Protein AF-A0A2E1Q107-F1 (afdb_monomer_lite)

Secondary structure (DSSP, 8-state):
------------------PPEEEES-EEEETTEEEEEEEEETTTTEE-TTHHHHHHHHTT-PEEEEEEEEE--S--EEEE-TTS-EEEEE-STT-TTTEEEEEEEEE-

Radius of gyration: 21.26 Å; chains: 1; bounding box: 54×54×59 Å

Foldseek 3Di:
DDDDDDDDPPPPPPPPPPDKDKDFQDWDADPNDTWFEFQAFQVVRDGLVLSLQLRQLVVVFGFDPDWDWDQDQFGFHFYAHNVNDTPDTHHRPPCGRRGTTTRMTITD

Structure (mmCIF, N/CA/C/O backbone):
data_AF-A0A2E1Q107-F1
#
_entry.id   AF-A0A2E1Q107-F1
#
loop_
_atom_site.group_PDB
_atom_site.id
_atom_site.type_symbol
_atom_site.label_atom_id
_atom_site.label_alt_id
_atom_site.label_comp_id
_atom_site.label_asym_id
_atom_site.label_entity_id
_atom_site.label_seq_id
_atom_site.pdbx_PDB_ins_code
_atom_site.Cartn_x
_atom_site.Cartn_y
_atom_site.Cartn_z
_atom_site.occupancy
_atom_site.B_iso_or_equiv
_atom_site.auth_seq_id
_atom_site.auth_comp_id
_atom_site.auth_asym_id
_atom_site.auth_atom_id
_atom_site.pdbx_PDB_model_num
ATOM 1 N N . MET A 1 1 ? -43.912 39.681 -42.882 1.00 38.97 1 MET A N 1
ATOM 2 C CA . MET A 1 1 ? -43.171 38.402 -42.942 1.00 38.97 1 MET A CA 1
ATOM 3 C C . MET A 1 1 ? -42.074 38.471 -41.888 1.00 38.97 1 MET A C 1
ATOM 5 O O . MET A 1 1 ? -41.258 39.377 -41.966 1.00 38.97 1 MET A O 1
ATOM 9 N N . LYS A 1 2 ? -42.154 37.658 -40.826 1.00 39.72 2 LYS A N 1
ATOM 10 C CA . LYS A 1 2 ? -41.271 37.742 -39.646 1.00 39.72 2 LYS A CA 1
ATOM 11 C C . LYS A 1 2 ? -40.080 36.792 -39.818 1.00 39.72 2 LYS A C 1
ATOM 13 O O . LYS A 1 2 ? -40.288 35.621 -40.115 1.00 39.72 2 LYS A O 1
ATOM 18 N N . GLN A 1 3 ? -38.866 37.322 -39.653 1.00 42.59 3 GLN A N 1
ATOM 19 C CA . GLN A 1 3 ? -37.610 36.570 -39.610 1.00 42.59 3 GLN A CA 1
ATOM 20 C C . GLN A 1 3 ? -37.632 35.554 -38.463 1.00 42.59 3 GLN A C 1
ATOM 22 O O . GLN A 1 3 ? -37.966 35.899 -37.330 1.00 42.59 3 GLN A O 1
ATOM 27 N N . VAL A 1 4 ? -37.252 34.316 -38.768 1.00 44.97 4 VA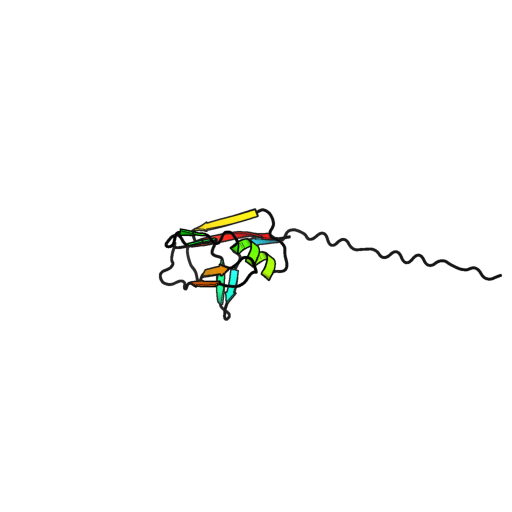L A N 1
ATOM 28 C CA . VAL A 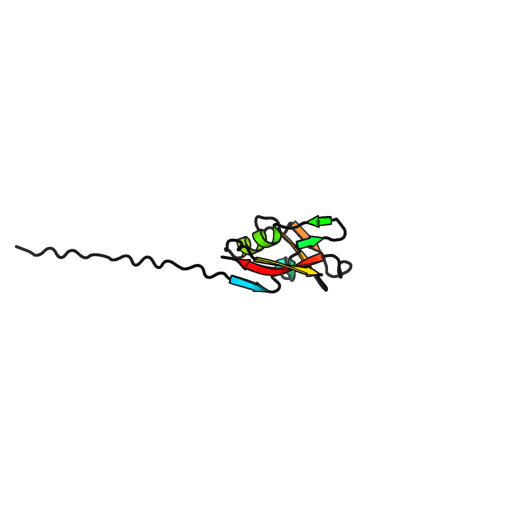1 4 ? -36.980 33.263 -37.788 1.00 44.97 4 VAL A CA 1
ATOM 29 C C . VAL A 1 4 ? -35.467 33.225 -37.599 1.00 44.97 4 VAL A C 1
ATOM 31 O O . VAL A 1 4 ? -34.741 32.818 -38.504 1.00 44.97 4 VAL A O 1
ATOM 34 N N . CYS A 1 5 ? -34.985 33.695 -36.450 1.00 42.72 5 CYS A N 1
ATOM 35 C CA . CYS A 1 5 ? -33.586 33.546 -36.059 1.00 42.72 5 CYS A CA 1
ATOM 36 C C . CYS A 1 5 ? -33.380 32.149 -35.463 1.00 42.72 5 CYS A C 1
ATOM 38 O O . CYS A 1 5 ? -33.959 31.821 -34.429 1.00 42.72 5 CYS A O 1
ATOM 40 N N . PHE A 1 6 ? -32.548 31.337 -36.115 1.00 43.66 6 PHE A N 1
ATOM 41 C CA . PHE A 1 6 ? -32.029 30.086 -35.567 1.00 43.66 6 PHE A CA 1
ATOM 42 C C . PHE A 1 6 ? -30.981 30.403 -34.491 1.00 43.66 6 PHE A C 1
ATOM 44 O O . PHE A 1 6 ? -29.913 30.928 -34.800 1.00 43.66 6 PHE A O 1
ATOM 51 N N . PHE A 1 7 ? -31.276 30.081 -33.231 1.00 43.34 7 PHE A N 1
ATOM 52 C CA . PHE A 1 7 ? -30.278 30.037 -32.162 1.00 43.34 7 PHE A CA 1
ATOM 53 C C . PHE A 1 7 ? -29.569 28.677 -32.215 1.00 43.34 7 PHE A C 1
ATOM 55 O O . PHE A 1 7 ? -30.125 27.657 -31.814 1.00 43.34 7 PHE A O 1
ATOM 62 N N . LEU A 1 8 ? -28.343 28.661 -32.736 1.00 46.66 8 LEU A N 1
ATOM 63 C CA . LEU A 1 8 ? -27.414 27.543 -32.579 1.00 46.66 8 LEU A CA 1
ATOM 64 C C . LEU A 1 8 ? -26.870 27.580 -31.145 1.00 46.66 8 LEU A C 1
ATOM 66 O O . LEU A 1 8 ? -25.994 28.380 -30.826 1.00 46.66 8 LEU A O 1
ATOM 70 N N . ILE A 1 9 ? -27.414 26.731 -30.271 1.00 54.56 9 ILE A N 1
ATOM 71 C CA . ILE A 1 9 ? -26.833 26.454 -28.954 1.00 54.56 9 ILE A CA 1
ATOM 72 C C . ILE A 1 9 ? -25.648 25.517 -29.193 1.00 54.56 9 ILE A C 1
ATOM 74 O O . ILE A 1 9 ? -25.811 24.310 -29.353 1.00 54.56 9 ILE A O 1
ATOM 78 N N . ALA A 1 10 ? -24.448 26.087 -29.274 1.00 51.91 10 ALA A N 1
ATOM 79 C CA . ALA A 1 10 ? -23.214 25.321 -29.221 1.00 51.91 10 ALA A CA 1
ATOM 80 C C . ALA A 1 10 ? -23.017 24.826 -27.778 1.00 51.91 10 ALA A C 1
ATOM 82 O O . ALA A 1 10 ? -22.564 25.571 -26.911 1.00 51.91 10 ALA A O 1
ATOM 83 N N . CYS A 1 11 ? -23.403 23.577 -27.506 1.00 49.59 11 CYS A N 1
ATOM 84 C CA . CYS A 1 11 ? -22.979 22.865 -26.304 1.00 49.59 11 CYS A CA 1
ATOM 85 C C . CYS A 1 11 ? -21.476 22.600 -26.412 1.00 49.59 11 CYS A C 1
ATOM 87 O O . CYS A 1 11 ? -21.045 21.652 -27.068 1.00 49.59 11 CYS A O 1
ATOM 89 N N . SER A 1 12 ? -20.679 23.458 -25.784 1.00 50.84 12 SER A N 1
ATOM 90 C CA . SER A 1 12 ? -19.266 23.204 -25.533 1.00 50.84 12 SER A CA 1
ATOM 91 C C . SER A 1 12 ? -19.159 22.018 -24.575 1.00 50.84 12 SER A C 1
ATOM 93 O O . SER A 1 12 ? -19.307 22.173 -23.366 1.00 50.84 12 SER A O 1
ATOM 95 N N . PHE A 1 13 ? -18.956 20.818 -25.116 1.00 51.09 13 PHE A N 1
ATOM 96 C CA . PHE A 1 13 ? -18.533 19.669 -24.327 1.00 51.09 13 PHE A CA 1
ATOM 97 C C . PHE A 1 13 ? -17.089 19.920 -23.901 1.00 51.09 13 PHE A C 1
ATOM 99 O O . PHE A 1 13 ? -16.158 19.770 -24.691 1.00 51.09 13 PHE A O 1
ATOM 106 N N . SER A 1 14 ? -16.913 20.362 -22.660 1.00 51.31 14 SER A N 1
ATOM 107 C CA . SER A 1 14 ? -15.619 20.357 -21.992 1.00 51.31 14 SER A CA 1
ATOM 108 C C . SER A 1 14 ? -15.172 18.901 -21.892 1.00 51.31 14 SER A C 1
ATOM 110 O O . SER A 1 14 ? -15.668 18.152 -21.055 1.00 51.31 14 SER A O 1
ATOM 112 N N . VAL A 1 15 ? -14.285 18.472 -22.787 1.00 52.00 15 VAL A N 1
ATOM 113 C CA . VAL A 1 15 ? -13.531 17.231 -22.608 1.00 52.00 15 VAL A CA 1
ATOM 114 C C . VAL A 1 15 ? -12.620 17.486 -21.415 1.00 52.00 15 VAL A C 1
ATOM 116 O O . VAL A 1 15 ? -11.606 18.171 -21.536 1.00 52.00 15 VAL A O 1
ATOM 119 N N . SER A 1 16 ? -13.044 17.040 -20.235 1.00 52.00 16 SER A N 1
ATOM 120 C CA . SER A 1 16 ? -12.172 16.965 -19.072 1.00 52.00 16 SER A CA 1
ATOM 121 C C . SER A 1 16 ? -11.084 15.962 -19.420 1.00 52.00 16 SER A C 1
ATOM 123 O O . SER A 1 16 ? -11.313 14.757 -19.388 1.00 52.00 16 SER A O 1
ATOM 125 N N . SER A 1 17 ? -9.921 16.453 -19.839 1.00 57.31 17 SER A N 1
ATOM 126 C CA . SER A 1 17 ? -8.711 15.644 -19.847 1.00 57.31 17 SER A CA 1
ATOM 127 C C . SER A 1 17 ? -8.467 15.242 -18.400 1.00 57.31 17 SER A C 1
ATOM 129 O O . SER A 1 17 ? -8.073 16.086 -17.593 1.00 57.31 17 SER A O 1
ATOM 131 N N . PHE A 1 18 ? -8.775 13.996 -18.055 1.00 63.47 18 PHE A N 1
ATOM 132 C CA . PHE A 1 18 ? -8.368 13.430 -16.782 1.00 63.47 18 PHE A CA 1
ATOM 133 C C . PHE A 1 18 ? -6.840 13.421 -16.787 1.00 63.47 18 PHE A C 1
ATOM 135 O O . PHE A 1 18 ? -6.199 12.731 -17.578 1.00 63.47 18 PHE A O 1
ATOM 142 N N . ALA A 1 19 ? -6.251 14.349 -16.038 1.00 75.31 19 ALA A N 1
ATOM 143 C CA . ALA A 1 19 ? -4.814 14.401 -15.880 1.00 75.31 19 ALA A CA 1
ATOM 144 C C . ALA A 1 19 ? -4.436 13.291 -14.905 1.00 75.31 19 ALA A C 1
ATOM 146 O O . ALA A 1 19 ? -4.985 13.247 -13.807 1.00 75.31 19 ALA A O 1
ATOM 147 N N . ALA A 1 20 ? -3.494 12.437 -15.304 1.00 86.81 20 ALA A N 1
ATOM 148 C CA . ALA A 1 20 ? -2.981 11.389 -14.439 1.00 86.81 20 ALA A CA 1
ATOM 149 C C . ALA A 1 20 ? -2.523 11.979 -13.092 1.00 86.81 20 ALA A C 1
ATOM 151 O O . ALA A 1 20 ? -1.718 12.919 -13.048 1.00 86.81 20 ALA A O 1
ATOM 152 N N . GLN A 1 21 ? -3.042 11.433 -11.998 1.00 92.56 21 GLN A N 1
ATOM 153 C CA . GLN A 1 21 ? -2.716 11.810 -10.634 1.00 92.56 21 GLN A CA 1
ATOM 154 C C . GLN A 1 21 ? -1.688 10.837 -10.060 1.00 92.56 21 GLN A C 1
ATOM 156 O O . GLN A 1 21 ? -1.878 9.625 -10.070 1.00 92.56 21 GLN A O 1
ATOM 161 N N . VAL A 1 22 ? -0.587 11.378 -9.541 1.00 94.19 22 VAL A N 1
ATOM 162 C CA . VAL A 1 22 ? 0.485 10.589 -8.924 1.00 94.19 22 VAL A CA 1
ATOM 163 C C . VAL A 1 22 ? 0.393 10.712 -7.411 1.00 94.19 22 VAL A C 1
ATOM 165 O O . VAL A 1 22 ? 0.474 11.814 -6.864 1.00 94.19 22 VAL A O 1
ATOM 168 N N . PHE A 1 23 ? 0.284 9.576 -6.735 1.00 94.62 23 PHE A N 1
ATOM 169 C CA . PHE A 1 23 ? 0.312 9.476 -5.283 1.00 94.62 23 PHE A CA 1
ATOM 170 C C . PHE A 1 23 ? 1.639 8.859 -4.852 1.00 94.62 23 PHE A C 1
ATOM 172 O O . PHE A 1 23 ? 2.026 7.795 -5.333 1.00 94.62 23 PHE A O 1
ATOM 179 N N . ASN A 1 24 ? 2.334 9.534 -3.939 1.00 95.19 24 ASN A N 1
ATOM 180 C CA . ASN A 1 24 ? 3.565 9.036 -3.334 1.00 95.19 24 ASN A CA 1
ATOM 181 C C . ASN A 1 24 ? 3.251 8.556 -1.918 1.00 95.19 24 ASN A C 1
ATOM 183 O O . ASN A 1 24 ? 2.578 9.269 -1.173 1.00 95.19 24 ASN A O 1
ATOM 187 N N . SER A 1 25 ? 3.736 7.365 -1.576 1.00 93.75 25 SER A N 1
ATOM 188 C CA . SER A 1 25 ? 3.424 6.639 -0.342 1.00 93.75 25 SER A CA 1
ATOM 189 C C . SER A 1 25 ? 1.914 6.627 -0.050 1.00 93.75 25 SER A C 1
ATOM 191 O O . SER A 1 25 ? 1.494 7.157 0.982 1.00 93.75 25 SER A O 1
ATOM 193 N N . PRO A 1 26 ? 1.080 6.104 -0.974 1.00 95.38 26 PRO A N 1
ATOM 194 C CA . PRO A 1 26 ? -0.368 6.073 -0.797 1.00 95.38 26 PRO A CA 1
ATOM 195 C C . PRO A 1 26 ? -0.761 5.332 0.490 1.00 95.38 26 PRO A C 1
ATOM 197 O O . PRO A 1 26 ? -0.159 4.323 0.865 1.00 95.38 26 PRO A O 1
ATOM 200 N N . THR A 1 27 ? -1.793 5.843 1.162 1.00 96.31 27 THR A N 1
ATOM 201 C CA . THR A 1 27 ? -2.327 5.265 2.402 1.00 96.31 27 THR A CA 1
ATOM 202 C C . THR A 1 27 ? -3.845 5.207 2.357 1.00 96.31 27 THR A C 1
ATOM 204 O O . THR A 1 27 ? -4.474 6.028 1.693 1.00 96.31 27 THR A O 1
ATOM 207 N N . VAL A 1 28 ? -4.430 4.274 3.103 1.00 96.00 28 VAL A N 1
ATOM 208 C CA . VAL A 1 28 ? -5.879 4.202 3.340 1.00 96.00 28 VAL A CA 1
ATOM 209 C C . VAL A 1 28 ? -6.187 4.438 4.813 1.00 96.00 28 VAL A C 1
ATOM 211 O O . VAL A 1 28 ? -5.409 4.061 5.689 1.00 96.00 28 VAL A O 1
ATOM 214 N N . VAL A 1 29 ? -7.320 5.078 5.105 1.00 96.12 29 VAL A N 1
ATOM 215 C CA . VAL A 1 29 ? -7.763 5.313 6.485 1.00 96.12 29 VAL A CA 1
ATOM 216 C C . VAL A 1 29 ? -8.709 4.196 6.912 1.00 96.12 29 VAL A C 1
ATOM 218 O O . VAL A 1 29 ? -9.775 4.029 6.327 1.00 96.12 29 VAL A O 1
ATOM 2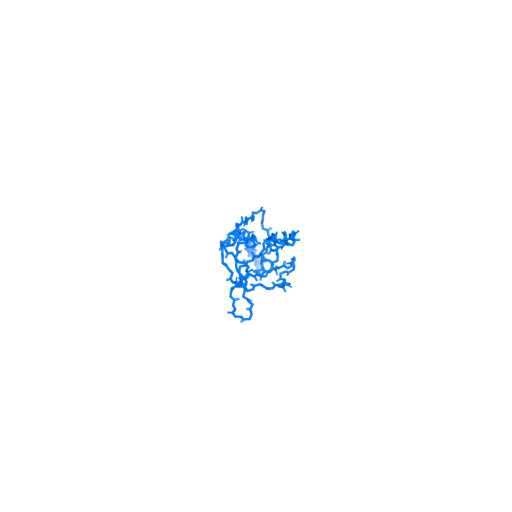21 N N . VAL A 1 30 ? -8.341 3.469 7.966 1.00 96.25 30 VAL A N 1
ATOM 222 C CA . VAL A 1 30 ? -9.155 2.409 8.578 1.00 96.25 30 VAL A CA 1
ATOM 223 C C . VAL A 1 30 ? -9.358 2.767 10.041 1.00 96.25 30 VAL A C 1
ATOM 225 O O . VAL A 1 30 ? -8.385 3.010 10.753 1.00 96.25 30 VAL A O 1
ATOM 228 N N . ASP A 1 31 ? -10.616 2.886 10.468 1.00 95.06 31 ASP A N 1
ATOM 229 C CA . ASP A 1 31 ? -10.997 3.266 11.838 1.00 95.06 31 ASP A CA 1
ATOM 230 C C . ASP A 1 31 ? -10.292 4.538 12.359 1.00 95.06 31 ASP A C 1
ATOM 232 O O . ASP A 1 31 ? -9.950 4.665 13.533 1.00 95.06 31 ASP A O 1
ATOM 236 N N . GLY A 1 32 ? -10.066 5.509 11.466 1.00 96.25 32 GLY A N 1
ATOM 237 C CA . GLY A 1 32 ? -9.402 6.778 11.784 1.00 96.25 32 GLY A CA 1
ATOM 238 C C . GLY A 1 32 ? -7.870 6.727 11.798 1.00 96.25 32 GLY A C 1
ATOM 239 O O . GLY A 1 32 ? -7.241 7.740 12.102 1.00 96.25 32 GLY A O 1
ATOM 240 N N . VAL A 1 33 ? -7.261 5.594 11.440 1.00 95.94 33 VAL A N 1
ATOM 241 C CA . VAL A 1 33 ? -5.805 5.408 11.380 1.00 95.94 33 VAL A CA 1
ATOM 242 C C . VAL A 1 33 ? -5.351 5.249 9.927 1.00 95.94 33 VAL A C 1
ATOM 244 O O . VAL A 1 33 ? -5.915 4.459 9.172 1.00 95.94 33 VAL A O 1
ATOM 247 N N . SER A 1 34 ? -4.322 5.998 9.526 1.00 96.00 34 SER A N 1
ATOM 248 C CA . SER A 1 34 ? -3.702 5.885 8.199 1.00 96.00 34 SER A CA 1
ATOM 249 C C . SER A 1 34 ? -2.794 4.653 8.142 1.00 96.00 34 SER A C 1
ATOM 251 O O . SER A 1 34 ? -1.914 4.490 8.987 1.00 96.00 34 SER A O 1
ATOM 253 N N . HIS A 1 35 ? -3.032 3.793 7.155 1.00 97.19 35 HIS A N 1
ATOM 254 C CA . HIS A 1 35 ? -2.292 2.562 6.912 1.00 97.19 35 HIS A CA 1
ATOM 255 C C . HIS A 1 35 ? -1.588 2.629 5.560 1.00 97.19 35 HIS A C 1
ATOM 257 O O . HIS A 1 35 ? -2.204 2.991 4.554 1.00 97.19 35 HIS A O 1
ATOM 263 N N . LYS A 1 36 ? -0.318 2.227 5.520 1.00 96.31 36 LYS A N 1
ATOM 264 C CA . LYS A 1 36 ? 0.406 2.013 4.259 1.00 96.31 36 LYS A CA 1
ATOM 265 C C . LYS A 1 36 ? -0.165 0.815 3.517 1.00 96.31 36 LYS A C 1
ATOM 267 O O . LYS A 1 36 ? -0.554 -0.170 4.140 1.00 96.31 36 LYS A O 1
ATOM 272 N N . ILE A 1 37 ? -0.202 0.891 2.195 1.00 96.44 37 ILE A N 1
ATOM 273 C CA . ILE A 1 37 ? -0.806 -0.156 1.371 1.00 96.44 37 ILE A CA 1
ATOM 274 C C . ILE A 1 37 ? 0.246 -1.210 1.034 1.00 96.44 37 ILE A C 1
ATOM 276 O O . ILE A 1 37 ? 1.317 -0.870 0.534 1.00 96.44 37 ILE A O 1
ATOM 280 N N . ILE A 1 38 ? -0.064 -2.473 1.307 1.00 95.50 38 ILE A N 1
ATOM 281 C CA . ILE A 1 38 ? 0.809 -3.624 1.060 1.00 95.50 38 ILE A CA 1
ATOM 282 C C . ILE A 1 38 ? 0.715 -4.044 -0.409 1.00 95.50 38 ILE A C 1
ATOM 284 O O . ILE A 1 38 ? -0.381 -4.160 -0.952 1.00 95.50 38 ILE A O 1
ATOM 288 N N . ASP A 1 39 ? 1.869 -4.300 -1.014 1.00 94.81 39 ASP A N 1
ATOM 289 C CA . ASP A 1 39 ? 2.041 -4.955 -2.315 1.00 94.81 39 ASP A CA 1
ATOM 290 C C . ASP A 1 39 ? 2.382 -6.445 -2.138 1.00 94.81 39 ASP A C 1
ATOM 292 O O . ASP A 1 39 ? 1.840 -7.294 -2.831 1.00 94.81 39 ASP A O 1
ATOM 296 N N . GLU A 1 40 ? 3.208 -6.786 -1.143 1.00 94.44 40 GLU A N 1
ATOM 297 C CA . GLU A 1 40 ? 3.648 -8.165 -0.884 1.00 94.44 40 GLU A CA 1
ATOM 298 C C . GLU A 1 40 ? 3.825 -8.425 0.620 1.00 94.44 40 GLU A C 1
ATOM 300 O O . GLU A 1 40 ? 4.341 -7.570 1.354 1.00 94.44 40 GLU A O 1
ATOM 305 N N . ASP A 1 41 ? 3.450 -9.624 1.074 1.00 93.19 41 ASP A N 1
ATOM 306 C CA . ASP A 1 41 ? 3.783 -10.161 2.397 1.00 93.19 41 ASP A CA 1
ATOM 307 C C . ASP A 1 41 ? 4.879 -11.229 2.313 1.00 93.19 41 ASP A C 1
ATOM 309 O O . ASP A 1 41 ? 4.637 -12.386 1.965 1.00 93.19 41 ASP A O 1
ATOM 313 N N . THR A 1 42 ? 6.088 -10.854 2.733 1.00 90.94 42 THR A N 1
ATOM 314 C CA . THR A 1 42 ? 7.277 -11.712 2.611 1.00 90.94 42 THR A CA 1
ATOM 315 C C . THR A 1 42 ? 7.286 -12.921 3.550 1.00 90.94 42 THR A C 1
ATOM 317 O O . THR A 1 42 ? 8.115 -13.816 3.378 1.00 90.94 42 THR A O 1
ATOM 320 N N . LEU A 1 43 ? 6.404 -12.973 4.559 1.00 89.31 43 LEU A N 1
ATOM 321 C CA . LEU A 1 43 ? 6.312 -14.136 5.451 1.00 89.31 43 LEU A CA 1
ATOM 322 C C . LEU A 1 43 ? 5.413 -15.235 4.894 1.00 89.31 43 LEU A C 1
ATOM 324 O O . LEU A 1 43 ? 5.644 -16.409 5.194 1.00 89.31 43 LEU A O 1
ATOM 328 N N . TRP A 1 44 ? 4.377 -14.858 4.149 1.00 84.44 44 TRP A N 1
ATOM 329 C CA . TRP A 1 44 ? 3.392 -15.794 3.608 1.00 84.44 44 TRP A CA 1
ATOM 330 C C . TRP A 1 44 ? 3.550 -16.035 2.107 1.00 84.44 44 TRP A C 1
ATOM 332 O O . TRP A 1 44 ? 2.938 -16.973 1.607 1.00 84.44 44 TRP A O 1
ATOM 342 N N . ASP A 1 45 ? 4.427 -15.275 1.436 1.00 82.75 45 ASP A N 1
ATOM 343 C CA . ASP A 1 45 ? 4.587 -15.291 -0.028 1.00 82.75 45 ASP A CA 1
ATOM 344 C C . ASP A 1 45 ? 3.262 -14.947 -0.736 1.00 82.75 45 ASP A C 1
ATOM 346 O O . ASP A 1 45 ? 2.937 -15.455 -1.809 1.00 82.75 45 ASP A O 1
ATOM 350 N N . ASP A 1 46 ? 2.469 -14.088 -0.084 1.00 88.19 46 ASP A N 1
ATOM 351 C CA . ASP A 1 46 ? 1.198 -13.594 -0.596 1.00 88.19 46 ASP A CA 1
ATOM 352 C C . ASP A 1 46 ? 1.433 -12.282 -1.349 1.00 88.19 46 ASP A C 1
ATOM 354 O O . ASP A 1 46 ? 1.951 -11.302 -0.799 1.00 88.19 46 ASP A O 1
ATOM 358 N N . TRP A 1 47 ? 1.002 -12.270 -2.607 1.00 88.44 47 TRP A N 1
ATOM 359 C CA . TRP A 1 47 ? 1.095 -11.126 -3.505 1.00 88.44 47 TRP A CA 1
ATOM 360 C C . TRP A 1 47 ? -0.245 -10.397 -3.568 1.00 88.44 47 TRP A C 1
ATOM 362 O O . TRP A 1 47 ? -1.287 -10.992 -3.857 1.00 88.44 47 TRP A O 1
ATOM 372 N N . TYR A 1 48 ? -0.209 -9.091 -3.328 1.00 90.81 48 TYR A N 1
ATOM 373 C CA . TYR A 1 48 ? -1.347 -8.182 -3.410 1.00 90.81 48 TYR A CA 1
ATOM 374 C C . TYR A 1 48 ? -1.222 -7.283 -4.648 1.00 90.81 48 TYR A C 1
ATOM 376 O O . TYR A 1 48 ? -1.435 -6.075 -4.575 1.00 90.81 48 TYR A O 1
ATOM 384 N N . ASP A 1 49 ? -0.923 -7.877 -5.809 1.00 79.81 49 ASP A N 1
ATOM 385 C CA . ASP A 1 49 ? -0.683 -7.190 -7.096 1.00 79.81 49 ASP A CA 1
ATOM 386 C C . ASP A 1 49 ? -1.821 -6.233 -7.524 1.00 79.81 49 ASP A C 1
ATOM 388 O O . ASP A 1 49 ? -1.649 -5.318 -8.346 1.00 79.81 49 ASP A O 1
ATOM 392 N N . GLU A 1 50 ? -3.015 -6.438 -6.963 1.00 90.25 50 GLU A N 1
ATOM 393 C CA . GLU A 1 50 ? -4.217 -5.647 -7.219 1.00 90.25 50 GLU A CA 1
ATOM 394 C C . GLU A 1 50 ? -4.447 -4.521 -6.194 1.00 90.25 50 GLU A C 1
ATOM 396 O O . GLU A 1 50 ? -5.346 -3.702 -6.401 1.00 90.25 50 GLU A O 1
ATOM 401 N N . SER A 1 51 ? -3.605 -4.378 -5.163 1.00 94.62 51 SER A N 1
ATOM 402 C CA . SER A 1 51 ? -3.701 -3.302 -4.161 1.00 94.62 51 SER A CA 1
ATOM 403 C C . SER A 1 51 ? -3.692 -1.912 -4.795 1.00 94.62 51 SER A C 1
ATOM 405 O O . SER A 1 51 ? -4.448 -1.020 -4.405 1.00 94.62 51 SER A O 1
ATOM 407 N N . ALA A 1 52 ? -2.876 -1.732 -5.833 1.00 94.50 52 ALA A N 1
ATOM 408 C CA . ALA A 1 52 ? -2.830 -0.502 -6.609 1.00 94.50 52 ALA A CA 1
ATOM 409 C C . ALA A 1 52 ? -4.163 -0.213 -7.329 1.00 94.50 52 ALA A C 1
ATOM 411 O O . ALA A 1 52 ? -4.630 0.925 -7.367 1.00 94.50 52 ALA A O 1
ATOM 412 N N . MET A 1 53 ? -4.806 -1.248 -7.877 1.00 94.75 53 MET A N 1
ATOM 413 C CA . MET A 1 53 ? -6.114 -1.096 -8.522 1.00 94.75 53 MET A CA 1
ATOM 414 C C . MET A 1 53 ? -7.183 -0.725 -7.501 1.00 94.75 53 MET A C 1
ATOM 416 O O . MET A 1 53 ? -7.972 0.185 -7.756 1.00 94.75 53 MET A O 1
ATOM 420 N N . GLY A 1 54 ? -7.173 -1.393 -6.347 1.00 95.44 54 GLY A N 1
ATOM 421 C CA . GLY A 1 54 ? -8.074 -1.087 -5.246 1.00 95.44 54 GLY A CA 1
ATOM 422 C C . GLY A 1 54 ? -7.957 0.366 -4.787 1.00 95.44 54 GLY A C 1
ATOM 423 O O . GLY A 1 54 ? -8.971 1.049 -4.653 1.00 95.44 54 GLY A O 1
ATOM 424 N N . PHE A 1 55 ? -6.729 0.870 -4.630 1.00 96.12 55 PHE A N 1
ATOM 425 C CA . PHE A 1 55 ? -6.494 2.260 -4.236 1.00 96.12 55 PHE A CA 1
ATOM 426 C C . PHE A 1 55 ? -7.045 3.269 -5.251 1.00 96.12 55 PHE A C 1
ATOM 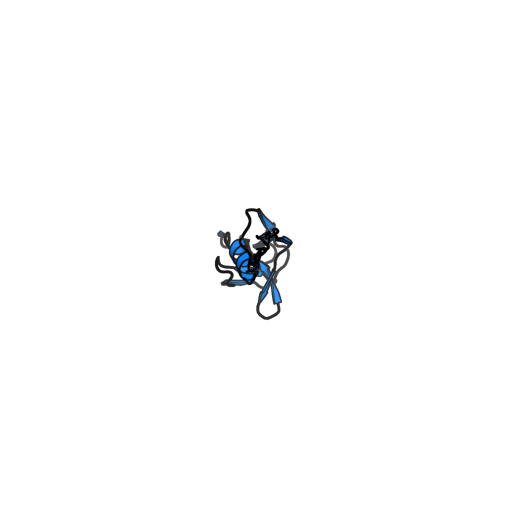428 O O . PHE A 1 55 ? -7.813 4.148 -4.870 1.00 96.12 55 PHE A O 1
ATOM 435 N N . CYS A 1 56 ? -6.715 3.136 -6.544 1.00 94.81 56 CYS A N 1
ATOM 436 C CA . CYS A 1 56 ? -7.224 4.076 -7.549 1.00 94.81 56 CYS A CA 1
ATOM 437 C C . CYS A 1 56 ? -8.761 4.080 -7.592 1.00 94.81 56 CYS A C 1
ATOM 439 O O . CYS A 1 56 ? -9.361 5.152 -7.643 1.00 94.81 56 CYS A O 1
ATOM 441 N N . ARG A 1 57 ? -9.408 2.907 -7.484 1.00 93.50 57 ARG A N 1
ATOM 442 C CA . ARG A 1 57 ? -10.877 2.811 -7.455 1.00 93.50 57 ARG A CA 1
ATOM 443 C C . ARG A 1 57 ? -11.499 3.534 -6.263 1.00 93.50 57 ARG A C 1
ATOM 445 O O . ARG A 1 57 ? -12.515 4.199 -6.452 1.00 93.50 57 ARG A O 1
ATOM 452 N N . LEU A 1 58 ? -10.911 3.422 -5.067 1.00 93.00 58 LEU A N 1
ATOM 453 C CA . LEU A 1 58 ? -11.363 4.163 -3.880 1.00 93.00 58 LEU A CA 1
ATOM 454 C C . LEU A 1 58 ? -11.314 5.676 -4.101 1.00 93.00 58 LEU A C 1
ATOM 456 O O . LEU A 1 58 ? -12.241 6.389 -3.724 1.00 93.00 58 LEU A O 1
ATOM 460 N N . GLU A 1 59 ? -10.250 6.145 -4.749 1.00 92.62 59 GLU A N 1
ATOM 461 C CA . GLU A 1 59 ? -10.043 7.559 -5.061 1.00 92.62 59 GLU A CA 1
ATOM 462 C C . GLU A 1 59 ? -10.854 8.029 -6.289 1.00 92.62 59 GLU A C 1
ATOM 464 O O . GLU A 1 59 ? -10.870 9.217 -6.606 1.00 92.62 59 GLU A O 1
ATOM 469 N N . GLY A 1 60 ? -11.578 7.123 -6.960 1.00 92.50 60 GLY A N 1
ATOM 470 C CA . GLY A 1 60 ? -12.434 7.436 -8.107 1.00 92.50 60 GLY A CA 1
ATOM 471 C C . GLY A 1 60 ? -11.705 7.525 -9.451 1.00 92.50 60 GLY A C 1
ATOM 472 O O . GLY A 1 60 ? -12.253 8.100 -10.390 1.00 92.50 60 GLY A O 1
ATOM 473 N N . PHE A 1 61 ? -10.508 6.949 -9.542 1.00 91.69 61 PHE A N 1
ATOM 474 C CA . PHE A 1 61 ? -9.658 6.917 -10.731 1.00 91.69 61 PHE A CA 1
ATOM 475 C C . PHE A 1 61 ? -9.465 5.481 -11.256 1.00 91.69 61 PHE A C 1
ATOM 477 O O . PHE A 1 61 ? -9.669 4.490 -10.546 1.00 91.69 61 PHE A O 1
ATOM 484 N N . GLU A 1 62 ? -9.008 5.346 -12.495 1.00 90.31 62 GLU A N 1
ATOM 485 C CA . GLU A 1 62 ? -8.508 4.097 -13.071 1.00 90.31 62 GLU A CA 1
ATOM 486 C C . GLU A 1 62 ? -7.001 3.941 -12.798 1.00 90.31 62 GLU A C 1
ATOM 488 O O . GLU A 1 62 ? -6.272 4.918 -12.660 1.00 90.31 62 GLU A O 1
ATOM 493 N N . LYS A 1 63 ? -6.491 2.707 -12.680 1.00 89.56 63 LYS A N 1
ATOM 494 C CA . LYS A 1 63 ? -5.048 2.482 -12.475 1.00 89.56 63 LYS A CA 1
ATOM 495 C C . LYS A 1 63 ? -4.289 2.771 -13.769 1.00 89.56 63 LYS A C 1
ATOM 497 O O . LYS A 1 63 ? -4.529 2.112 -14.778 1.00 89.56 63 LYS A O 1
ATOM 502 N N . ALA A 1 64 ? -3.302 3.659 -13.706 1.00 87.38 64 ALA A N 1
ATOM 503 C CA . ALA A 1 64 ? -2.343 3.837 -14.787 1.00 87.38 64 ALA A CA 1
ATOM 504 C C . ALA A 1 64 ? -1.202 2.807 -14.689 1.00 87.38 64 ALA A C 1
ATOM 506 O O . ALA A 1 64 ? -0.969 2.181 -13.654 1.00 87.38 64 ALA A O 1
ATOM 507 N N . GLY A 1 65 ? -0.441 2.636 -15.772 1.00 82.25 65 GLY A N 1
ATOM 508 C CA . GLY A 1 65 ? 0.574 1.579 -15.897 1.00 82.25 65 GLY A CA 1
ATOM 509 C C . GLY A 1 65 ? 1.795 1.673 -14.966 1.00 82.25 65 GLY A C 1
ATOM 510 O O . GLY A 1 65 ? 2.679 0.826 -15.072 1.00 82.25 65 GLY A O 1
ATOM 511 N N . LEU A 1 66 ? 1.879 2.675 -14.082 1.00 83.81 66 LEU A N 1
ATOM 512 C CA . LEU A 1 66 ? 3.014 2.865 -13.179 1.00 83.81 66 LEU A CA 1
ATOM 513 C C . LEU A 1 66 ? 2.620 2.614 -11.720 1.00 83.81 66 LEU A C 1
ATOM 515 O O . LEU A 1 66 ? 1.763 3.287 -11.143 1.00 83.81 66 LEU A O 1
ATOM 519 N N . THR A 1 67 ? 3.300 1.653 -11.111 1.00 91.31 67 THR A N 1
ATOM 520 C CA . THR A 1 67 ? 3.233 1.327 -9.687 1.00 91.31 67 THR A CA 1
ATOM 521 C C . THR A 1 67 ? 4.624 0.882 -9.257 1.00 91.31 67 THR A C 1
ATOM 523 O O . THR A 1 67 ? 5.293 0.165 -10.002 1.00 91.31 67 THR A O 1
ATOM 526 N N . SER A 1 68 ? 5.076 1.315 -8.085 1.00 93.19 68 SER A N 1
ATOM 527 C CA . SER A 1 68 ? 6.319 0.830 -7.488 1.00 93.19 68 SER A CA 1
ATOM 528 C C . SER A 1 68 ? 6.121 0.513 -6.018 1.00 93.19 68 SER A C 1
ATOM 530 O O . SER A 1 68 ? 5.412 1.240 -5.321 1.00 93.19 68 SER A O 1
ATOM 532 N N . ALA A 1 69 ? 6.809 -0.522 -5.549 1.00 93.81 69 ALA A N 1
ATOM 533 C CA . ALA A 1 69 ? 6.837 -0.911 -4.152 1.00 93.81 69 ALA A CA 1
ATOM 534 C C . ALA A 1 69 ? 8.252 -0.786 -3.576 1.00 93.81 69 ALA A C 1
ATOM 536 O O . ALA A 1 69 ? 9.253 -0.882 -4.294 1.00 93.81 69 ALA A O 1
ATOM 537 N N . ILE A 1 70 ? 8.338 -0.531 -2.274 1.00 94.25 70 ILE A N 1
ATOM 538 C CA . ILE A 1 70 ? 9.590 -0.518 -1.510 1.00 94.25 70 ILE A CA 1
ATOM 539 C C . ILE A 1 70 ? 9.432 -1.383 -0.273 1.00 94.25 70 ILE A C 1
ATOM 541 O O . ILE A 1 70 ? 8.322 -1.613 0.195 1.00 94.25 70 ILE A O 1
ATOM 545 N N . LYS A 1 71 ? 10.553 -1.815 0.303 1.00 93.38 71 LYS A N 1
ATOM 546 C CA . LYS A 1 71 ? 10.520 -2.492 1.593 1.00 93.38 71 LYS A CA 1
ATOM 547 C C . LYS A 1 71 ? 9.969 -1.547 2.668 1.00 93.38 71 LYS A C 1
ATOM 549 O O . LYS A 1 71 ? 10.496 -0.450 2.862 1.00 93.38 71 LYS A O 1
ATOM 554 N N . GLY A 1 72 ? 8.899 -1.970 3.333 1.00 87.50 72 GLY A N 1
ATOM 555 C CA . GLY A 1 72 ? 8.200 -1.199 4.350 1.00 87.50 72 GLY A CA 1
ATOM 556 C C . GLY A 1 72 ? 8.960 -1.203 5.672 1.00 87.50 72 GLY A C 1
ATOM 557 O O . GLY A 1 72 ? 9.126 -2.248 6.292 1.00 87.50 72 GLY A O 1
ATOM 558 N N . TRP A 1 73 ? 9.378 -0.020 6.126 1.00 81.19 73 TRP A N 1
ATOM 559 C CA . TRP A 1 73 ? 10.145 0.131 7.370 1.00 81.19 73 TRP A CA 1
ATOM 560 C C . TRP A 1 73 ? 9.249 0.191 8.618 1.00 81.19 73 TRP A C 1
ATOM 562 O O . TRP A 1 73 ? 9.584 -0.391 9.640 1.00 81.19 73 TRP A O 1
ATOM 572 N N . GLU A 1 74 ? 8.091 0.862 8.538 1.00 83.94 74 GLU A N 1
ATOM 573 C C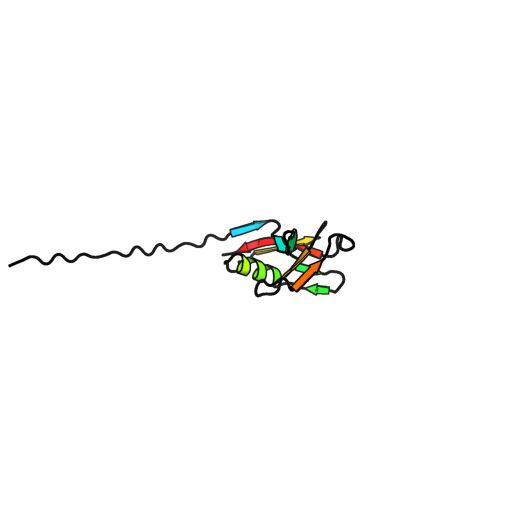A . GLU A 1 74 ? 7.154 1.049 9.662 1.00 83.94 74 GLU A CA 1
ATOM 574 C C . GLU A 1 74 ? 5.701 1.058 9.167 1.00 83.94 74 GLU A C 1
ATOM 576 O O . GLU A 1 74 ? 5.429 1.658 8.128 1.00 83.94 74 GLU A O 1
ATOM 581 N N . GLY A 1 75 ? 4.789 0.411 9.904 1.00 80.62 75 GLY A N 1
ATOM 582 C CA . GLY A 1 75 ? 3.331 0.416 9.683 1.00 80.62 75 GLY A CA 1
ATOM 583 C C . GLY A 1 75 ? 2.575 1.096 10.824 1.00 80.62 75 GLY A C 1
ATOM 584 O O . GLY A 1 75 ? 3.223 1.563 11.752 1.00 80.62 75 GLY A O 1
ATOM 585 N N . PRO A 1 76 ? 1.236 1.169 10.797 1.00 95.06 76 PRO A N 1
ATOM 586 C CA . PRO A 1 76 ? 0.380 0.053 10.420 1.00 95.06 76 PRO A CA 1
ATOM 587 C C . PRO A 1 76 ? 0.136 -0.044 8.910 1.00 95.06 76 PRO A C 1
ATOM 589 O O . PRO A 1 76 ? 0.305 0.924 8.165 1.00 95.06 76 PRO A O 1
ATOM 592 N N . TYR A 1 77 ? -0.232 -1.241 8.463 1.00 95.94 77 TYR A N 1
ATOM 593 C CA . TYR A 1 77 ? -0.334 -1.612 7.054 1.00 95.94 77 TYR A CA 1
ATOM 594 C C . TYR A 1 77 ? -1.715 -2.175 6.720 1.00 95.94 77 TYR A C 1
ATOM 596 O O . TYR A 1 77 ? -2.374 -2.759 7.579 1.00 95.94 77 TYR A O 1
ATOM 604 N N . ALA A 1 78 ? -2.142 -2.032 5.473 1.00 96.75 78 ALA A N 1
ATOM 605 C CA . ALA A 1 78 ? -3.402 -2.559 4.975 1.00 96.75 78 ALA A CA 1
ATOM 606 C C . ALA A 1 78 ? -3.206 -3.236 3.619 1.00 96.75 78 ALA A C 1
ATOM 608 O O . ALA A 1 78 ? -2.491 -2.726 2.758 1.00 96.75 78 ALA A O 1
ATOM 609 N N . ALA A 1 79 ? -3.877 -4.364 3.426 1.00 95.94 79 ALA A N 1
ATOM 610 C CA . ALA A 1 79 ? -4.015 -5.012 2.132 1.00 95.94 79 ALA A CA 1
ATOM 611 C C . ALA A 1 79 ? -5.377 -4.663 1.529 1.00 95.94 79 ALA A C 1
ATOM 613 O O . ALA A 1 79 ? -6.393 -4.676 2.237 1.00 95.94 79 ALA A O 1
ATOM 614 N N . LEU A 1 80 ? -5.391 -4.366 0.232 1.00 96.50 80 LEU A N 1
ATOM 615 C CA . LEU A 1 80 ? -6.603 -4.054 -0.516 1.00 96.50 80 LEU A CA 1
ATOM 616 C C . LEU A 1 80 ? -6.915 -5.179 -1.504 1.00 96.50 80 LEU A C 1
ATOM 618 O O . LEU A 1 80 ? -6.007 -5.767 -2.089 1.00 96.50 80 LEU A O 1
ATOM 622 N N . ASP A 1 81 ? -8.199 -5.454 -1.718 1.00 94.25 81 ASP A N 1
ATOM 623 C CA . ASP A 1 81 ? -8.635 -6.203 -2.894 1.00 94.25 81 ASP A CA 1
ATOM 624 C C . ASP A 1 81 ? -8.749 -5.294 -4.131 1.00 94.25 81 ASP A C 1
ATOM 626 O O . ASP A 1 81 ? -8.630 -4.067 -4.072 1.00 94.25 81 ASP A O 1
ATOM 630 N N . ARG A 1 82 ? -9.033 -5.914 -5.277 1.00 92.44 82 ARG A N 1
ATOM 631 C CA . ARG A 1 82 ? -9.184 -5.245 -6.576 1.00 92.44 82 ARG A CA 1
ATOM 632 C C . ARG A 1 82 ? -10.280 -4.190 -6.636 1.00 92.44 82 ARG A C 1
ATOM 634 O O . ARG A 1 82 ? -10.275 -3.375 -7.559 1.00 92.44 82 ARG A O 1
ATOM 641 N N . ASP A 1 83 ? -11.264 -4.299 -5.748 1.00 92.81 83 ASP A N 1
ATOM 642 C CA . ASP A 1 83 ? -12.462 -3.468 -5.703 1.00 92.81 83 ASP A CA 1
ATOM 643 C C . ASP A 1 83 ? -12.267 -2.297 -4.723 1.00 92.81 83 ASP A C 1
ATOM 645 O O . ASP A 1 83 ? -13.112 -1.405 -4.656 1.00 92.81 83 ASP A O 1
ATOM 649 N N . GLY A 1 84 ? -11.123 -2.257 -4.030 1.00 93.88 84 GLY A N 1
ATOM 650 C CA . GLY A 1 84 ? -10.762 -1.207 -3.087 1.00 93.88 84 GLY A CA 1
ATOM 651 C C . GLY A 1 84 ? -11.190 -1.501 -1.656 1.00 93.88 84 GLY A C 1
ATOM 652 O O . GLY A 1 84 ? -11.131 -0.613 -0.810 1.00 93.88 84 GLY A O 1
ATOM 653 N N . ASN A 1 85 ? -11.613 -2.724 -1.342 1.00 95.31 85 ASN A N 1
ATOM 654 C CA . ASN A 1 85 ? -11.940 -3.076 0.033 1.00 95.31 85 ASN A CA 1
ATOM 655 C C . ASN A 1 85 ? -10.673 -3.448 0.798 1.00 95.31 85 ASN A C 1
ATOM 657 O O . ASN A 1 85 ? -9.812 -4.170 0.299 1.00 95.31 85 ASN A O 1
ATOM 661 N N . VAL A 1 86 ? -10.591 -3.006 2.050 1.00 96.44 86 VAL A N 1
ATOM 662 C CA . VAL A 1 86 ? -9.560 -3.471 2.981 1.00 96.44 86 VAL A CA 1
ATOM 663 C C . VAL A 1 86 ? -9.883 -4.904 3.390 1.00 96.44 86 VAL A C 1
ATOM 665 O O . VAL A 1 86 ? -10.921 -5.154 4.002 1.00 96.44 86 VAL A O 1
ATOM 668 N N . ILE A 1 87 ? -8.987 -5.835 3.067 1.00 95.44 87 ILE A N 1
ATOM 669 C CA . ILE A 1 87 ? -9.155 -7.267 3.363 1.00 95.44 87 ILE A CA 1
ATOM 670 C C . ILE A 1 87 ? -8.340 -7.727 4.571 1.00 95.44 87 ILE A C 1
ATOM 672 O O . ILE A 1 87 ? -8.696 -8.711 5.218 1.00 95.44 87 ILE A O 1
ATOM 676 N N . ALA A 1 88 ? -7.273 -7.002 4.904 1.00 94.69 88 ALA A N 1
ATOM 677 C CA . ALA A 1 88 ? -6.480 -7.238 6.100 1.00 94.69 88 ALA A CA 1
ATOM 678 C C . ALA A 1 88 ? -5.816 -5.942 6.569 1.00 94.69 88 ALA A C 1
ATOM 680 O O . ALA A 1 88 ? -5.441 -5.093 5.759 1.00 94.69 88 ALA A O 1
ATOM 681 N N . THR A 1 89 ? -5.637 -5.820 7.882 1.00 96.12 89 THR A N 1
ATOM 682 C CA . THR A 1 89 ? -4.799 -4.794 8.501 1.00 96.12 89 THR A CA 1
ATOM 683 C C . THR A 1 89 ? -3.762 -5.450 9.396 1.00 96.12 89 THR A C 1
ATOM 685 O O . THR A 1 89 ? -4.006 -6.489 10.014 1.00 96.12 89 THR A O 1
ATOM 688 N N . PHE A 1 90 ? -2.586 -4.838 9.462 1.00 94.62 90 PHE A N 1
ATOM 689 C CA . PHE A 1 90 ? -1.465 -5.325 10.248 1.00 94.62 90 PHE A CA 1
ATOM 690 C C . PHE A 1 90 ? -0.926 -4.184 11.108 1.00 94.62 90 PHE A C 1
ATOM 692 O O . PHE A 1 90 ? -0.615 -3.113 10.576 1.00 94.62 90 PHE A O 1
ATOM 699 N N . PRO A 1 91 ? -0.806 -4.381 12.431 1.00 93.50 91 PRO A N 1
ATOM 700 C CA . PRO A 1 91 ? -0.228 -3.371 13.300 1.00 93.50 91 PRO A CA 1
ATOM 701 C C . PRO A 1 91 ? 1.255 -3.179 12.981 1.00 93.50 91 PRO A C 1
ATOM 703 O O . PRO A 1 91 ? 1.900 -4.033 12.366 1.00 93.50 91 PRO A O 1
ATOM 706 N N . HIS A 1 92 ? 1.805 -2.063 13.444 1.00 90.19 92 HIS A N 1
ATOM 707 C CA . HIS A 1 92 ? 3.239 -1.814 13.384 1.00 90.19 92 HIS A CA 1
ATOM 708 C C . HIS A 1 92 ? 4.033 -2.926 14.087 1.00 90.19 92 HIS A C 1
ATOM 710 O O . HIS A 1 92 ? 5.005 -3.475 13.561 1.00 90.19 92 HIS A O 1
ATOM 716 N N . GLU A 1 93 ? 3.604 -3.255 15.304 1.00 90.25 93 GLU A N 1
ATOM 717 C CA . GLU A 1 93 ? 4.318 -4.128 16.216 1.00 90.25 93 GLU A CA 1
ATOM 718 C C . GLU A 1 93 ? 4.420 -5.545 15.641 1.00 90.25 93 GLU A C 1
ATOM 720 O O . GLU A 1 93 ? 3.420 -6.199 15.352 1.00 90.25 93 GLU A O 1
ATOM 725 N N . GLY A 1 94 ? 5.654 -6.031 15.493 1.00 84.88 94 GLY A N 1
ATOM 726 C CA . GLY A 1 94 ? 5.929 -7.379 14.991 1.00 84.88 94 GLY A CA 1
ATOM 727 C C . GLY A 1 94 ? 5.880 -7.535 13.468 1.00 84.88 94 GLY A C 1
ATOM 728 O O . GLY A 1 94 ? 6.100 -8.645 12.996 1.00 84.88 94 GLY A O 1
ATOM 729 N N . ASN A 1 95 ? 5.649 -6.458 12.706 1.00 89.75 95 ASN A N 1
ATOM 730 C CA . ASN A 1 95 ? 5.629 -6.487 11.235 1.00 89.75 95 ASN A CA 1
ATOM 731 C C . ASN A 1 95 ? 6.667 -5.556 10.579 1.00 89.75 95 ASN A C 1
ATOM 733 O O . ASN A 1 95 ? 6.564 -5.249 9.393 1.00 89.75 95 ASN A O 1
ATOM 737 N N . LEU A 1 96 ? 7.675 -5.114 11.335 1.00 86.25 96 LEU A N 1
ATOM 738 C CA . LEU A 1 96 ? 8.823 -4.378 10.796 1.00 86.25 96 LEU A CA 1
ATOM 739 C C . LEU A 1 96 ? 9.480 -5.181 9.670 1.00 86.25 96 LEU A C 1
ATOM 741 O O . LEU A 1 96 ? 9.723 -6.378 9.838 1.00 86.25 96 LEU A O 1
ATOM 745 N N . ASP A 1 97 ? 9.783 -4.528 8.546 1.00 86.50 97 ASP A N 1
ATOM 746 C CA . ASP A 1 97 ? 10.465 -5.133 7.395 1.00 86.50 97 ASP A CA 1
ATOM 747 C C . ASP A 1 97 ? 9.747 -6.343 6.757 1.00 86.50 97 ASP A C 1
ATOM 749 O O . ASP A 1 97 ? 10.337 -7.022 5.909 1.00 86.50 97 ASP A O 1
ATOM 753 N N . ARG A 1 98 ? 8.490 -6.618 7.138 1.00 91.31 98 ARG A N 1
ATOM 754 C CA . ARG A 1 98 ? 7.704 -7.761 6.647 1.00 91.31 98 ARG A CA 1
ATOM 755 C C . ARG A 1 98 ? 7.116 -7.530 5.259 1.00 91.31 98 ARG A C 1
ATOM 757 O O . ARG A 1 98 ? 6.987 -8.481 4.494 1.00 91.31 98 ARG A O 1
ATOM 764 N N . PHE A 1 99 ? 6.723 -6.302 4.954 1.00 94.88 99 PHE A N 1
ATOM 765 C CA . PHE A 1 99 ? 5.942 -6.006 3.757 1.00 94.88 99 PHE A CA 1
ATOM 766 C C . PHE A 1 99 ? 6.767 -5.258 2.719 1.00 94.88 99 PHE A C 1
ATOM 768 O O . PHE A 1 99 ? 7.618 -4.436 3.073 1.00 94.88 99 PHE A O 1
ATOM 775 N N . TYR A 1 100 ? 6.461 -5.479 1.444 1.00 94.88 100 TYR A N 1
ATOM 776 C CA . TYR A 1 100 ? 6.669 -4.441 0.441 1.00 94.88 100 TYR A CA 1
ATOM 777 C C . TYR A 1 100 ? 5.417 -3.569 0.408 1.00 94.88 100 TYR A C 1
ATOM 779 O O . TYR A 1 100 ? 4.305 -4.079 0.314 1.00 94.88 100 TYR A O 1
ATOM 787 N N . GLU A 1 101 ? 5.590 -2.258 0.552 1.00 94.56 101 GLU A N 1
ATOM 788 C CA . GLU A 1 101 ? 4.504 -1.279 0.510 1.00 94.56 101 GLU A CA 1
ATOM 789 C C . GLU A 1 101 ? 4.550 -0.486 -0.792 1.00 94.56 101 GLU A C 1
ATOM 791 O O . GLU A 1 101 ? 5.630 -0.188 -1.314 1.00 94.56 101 GLU A O 1
ATOM 796 N N . LEU A 1 102 ? 3.379 -0.095 -1.292 1.00 95.25 102 LEU A N 1
ATOM 797 C CA . LEU A 1 102 ? 3.277 0.800 -2.436 1.00 95.25 102 LEU A CA 1
ATOM 798 C C . LEU A 1 102 ? 3.932 2.144 -2.098 1.00 95.25 102 LEU A C 1
ATOM 800 O O . LEU A 1 102 ? 3.502 2.868 -1.201 1.00 95.25 102 LEU A O 1
ATOM 804 N N . SER A 1 103 ? 4.981 2.490 -2.841 1.00 95.38 103 SER A N 1
ATOM 805 C CA . SER A 1 103 ? 5.713 3.751 -2.702 1.00 95.38 103 SER A CA 1
ATOM 806 C C . SER A 1 103 ? 5.240 4.809 -3.685 1.00 95.38 103 SER A C 1
ATOM 808 O O . SER A 1 103 ? 5.320 6.000 -3.392 1.00 95.38 103 SER A O 1
ATOM 810 N N . GLN A 1 104 ? 4.734 4.392 -4.841 1.00 95.38 104 GLN A N 1
ATOM 811 C CA . GLN A 1 104 ? 4.156 5.292 -5.824 1.00 95.38 104 GLN A CA 1
ATOM 812 C C . GLN A 1 104 ? 3.092 4.574 -6.640 1.00 95.38 104 GLN A C 1
ATOM 814 O O . GLN A 1 104 ? 3.277 3.429 -7.059 1.00 95.38 104 GLN A O 1
ATOM 819 N N . ILE A 1 105 ? 2.007 5.288 -6.919 1.00 94.88 105 ILE A N 1
ATOM 820 C CA . ILE A 1 105 ? 0.982 4.871 -7.865 1.00 94.88 105 ILE A CA 1
ATOM 821 C C . ILE A 1 105 ? 0.526 6.056 -8.708 1.00 94.88 105 ILE A C 1
ATOM 823 O O . ILE A 1 105 ? 0.403 7.176 -8.214 1.00 94.88 105 ILE A O 1
ATOM 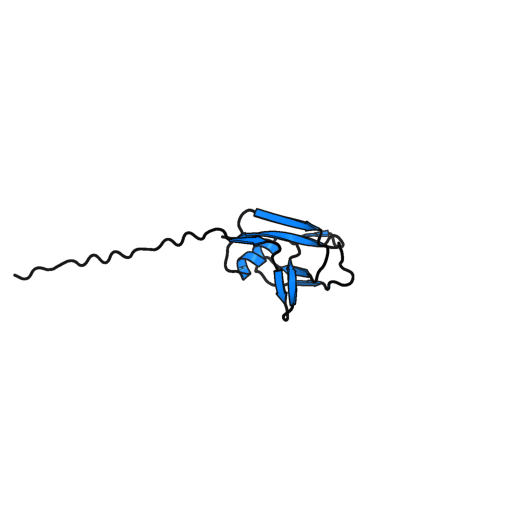827 N N . THR A 1 106 ? 0.296 5.805 -9.992 1.00 94.69 106 THR A N 1
ATOM 828 C CA . THR A 1 106 ? -0.357 6.757 -10.893 1.00 94.69 106 THR A CA 1
ATOM 829 C C . THR A 1 106 ? -1.770 6.264 -11.199 1.00 94.69 106 THR A C 1
ATOM 831 O O . THR A 1 106 ? -1.946 5.090 -11.527 1.00 94.69 106 THR A O 1
ATOM 834 N N . CYS A 1 107 ? -2.759 7.146 -11.105 1.00 93.94 107 CYS A N 1
ATOM 835 C CA . CYS A 1 107 ? -4.147 6.877 -11.465 1.00 93.94 107 CYS A CA 1
ATOM 836 C C . CYS A 1 107 ? -4.634 7.885 -12.524 1.00 93.94 107 CYS A C 1
ATOM 838 O O . CYS A 1 107 ? -4.102 8.991 -12.585 1.00 93.94 107 CYS A O 1
ATOM 840 N N . GLU A 1 108 ? -5.610 7.520 -13.353 1.00 91.06 108 GLU A N 1
ATOM 841 C CA . GLU A 1 108 ? -6.197 8.331 -14.437 1.00 91.06 108 GLU A CA 1
ATOM 842 C C . GLU A 1 108 ? -7.688 8.591 -14.220 1.00 91.06 108 GLU A C 1
ATOM 844 O O . GLU A 1 108 ? -8.416 7.663 -13.811 1.00 91.06 108 GLU A O 1
#

Sequence (108 aa):
MKQVCFFLIACSFSVSSFAAQVFNSPTVVVDGVSHKIIDEDTLWDDWYDESAMGFCRLEGFEKAGLTSAIKGWEGPYAALDRDGNVIATFPHEGNLDRFYELSQITCE

pLDDT: mean 84.95, std 16.93, range [38.97, 97.19]